Protein AF-A0A5N8UEM6-F1 (afdb_monomer_lite)

Structure (mmCIF, N/CA/C/O backbone):
data_AF-A0A5N8UEM6-F1
#
_entry.id   AF-A0A5N8UEM6-F1
#
loop_
_atom_site.group_PDB
_atom_site.id
_atom_site.type_symbol
_atom_site.label_atom_id
_atom_site.label_alt_id
_atom_site.label_comp_id
_atom_site.label_asym_id
_atom_site.label_entity_id
_atom_site.label_seq_id
_atom_site.pdbx_PDB_ins_code
_atom_site.Cartn_x
_atom_site.Cartn_y
_atom_site.Cartn_z
_atom_site.occupancy
_atom_site.B_iso_or_equiv
_atom_site.auth_seq_id
_atom_site.auth_comp_id
_atom_site.auth_asym_id
_atom_site.auth_atom_id
_atom_site.pdbx_PDB_model_num
ATOM 1 N N . MET A 1 1 ? 21.717 10.944 -40.125 1.00 84.50 1 MET A N 1
ATOM 2 C CA . MET A 1 1 ? 21.099 11.687 -39.001 1.00 84.50 1 MET A CA 1
ATOM 3 C C . MET A 1 1 ? 19.631 11.309 -38.810 1.00 84.50 1 MET A C 1
ATOM 5 O O . MET A 1 1 ? 19.293 10.818 -37.746 1.00 84.50 1 MET A O 1
ATOM 9 N N . THR A 1 2 ? 18.778 11.427 -39.833 1.00 92.94 2 THR A N 1
ATOM 10 C CA . THR A 1 2 ? 17.341 11.076 -39.760 1.00 92.94 2 THR A CA 1
ATOM 11 C C . THR A 1 2 ? 17.064 9.602 -39.431 1.00 92.94 2 THR A C 1
ATOM 13 O O . THR A 1 2 ? 16.241 9.325 -38.567 1.00 92.94 2 THR A O 1
ATOM 16 N N . LEU A 1 3 ? 17.794 8.655 -40.037 1.00 91.62 3 LEU A N 1
ATOM 17 C CA . LEU A 1 3 ? 17.636 7.217 -39.753 1.00 91.62 3 LEU A CA 1
ATOM 18 C C . LEU A 1 3 ? 17.988 6.857 -38.298 1.00 91.62 3 LEU A C 1
ATOM 20 O O . LEU A 1 3 ? 17.285 6.080 -37.663 1.00 91.62 3 LEU A O 1
ATOM 24 N N . ALA A 1 4 ? 19.044 7.469 -37.751 1.00 91.25 4 ALA A N 1
ATOM 25 C CA . ALA A 1 4 ? 19.447 7.265 -36.361 1.00 91.25 4 ALA A CA 1
ATOM 26 C C . ALA A 1 4 ? 18.373 7.772 -35.381 1.00 91.25 4 ALA A C 1
ATOM 28 O O . ALA A 1 4 ? 18.056 7.083 -34.416 1.00 91.25 4 ALA A O 1
ATOM 29 N N . LEU A 1 5 ? 17.752 8.926 -35.665 1.00 91.94 5 LEU A N 1
ATOM 30 C CA . LEU A 1 5 ? 16.630 9.443 -34.870 1.00 91.94 5 LEU A CA 1
ATOM 31 C C . LEU A 1 5 ? 15.415 8.507 -34.913 1.00 91.94 5 LEU A C 1
ATOM 33 O O . LEU A 1 5 ? 14.754 8.306 -33.896 1.00 91.94 5 LEU A O 1
ATOM 37 N N . PHE A 1 6 ? 15.146 7.899 -36.069 1.00 94.69 6 PHE A N 1
ATOM 38 C CA . PHE A 1 6 ? 14.030 6.969 -36.236 1.00 94.69 6 PHE A CA 1
ATOM 39 C C . PHE A 1 6 ? 14.215 5.689 -35.409 1.00 94.69 6 PHE A C 1
ATOM 41 O O . PHE A 1 6 ? 13.284 5.248 -34.737 1.00 94.69 6 PHE A O 1
ATOM 48 N N . ILE A 1 7 ? 15.432 5.135 -35.400 1.00 93.69 7 ILE A N 1
ATOM 49 C CA . ILE A 1 7 ? 15.782 3.945 -34.609 1.00 93.69 7 ILE A CA 1
ATOM 50 C C . ILE A 1 7 ? 15.665 4.234 -33.109 1.00 93.69 7 ILE A C 1
ATOM 52 O O . ILE A 1 7 ? 15.065 3.447 -32.382 1.00 93.69 7 ILE A O 1
ATOM 56 N N . VAL A 1 8 ? 16.181 5.379 -32.649 1.00 94.25 8 VAL A N 1
ATOM 57 C CA . VAL A 1 8 ? 16.065 5.782 -31.238 1.00 94.25 8 VAL A CA 1
ATOM 58 C C . VAL A 1 8 ? 14.597 5.932 -30.838 1.00 94.25 8 VAL A C 1
ATOM 60 O O . VAL A 1 8 ? 14.194 5.410 -29.805 1.00 94.25 8 VAL A O 1
ATOM 63 N N . SER A 1 9 ? 13.774 6.573 -31.673 1.00 92.88 9 SER A N 1
ATOM 64 C CA . SER A 1 9 ? 12.339 6.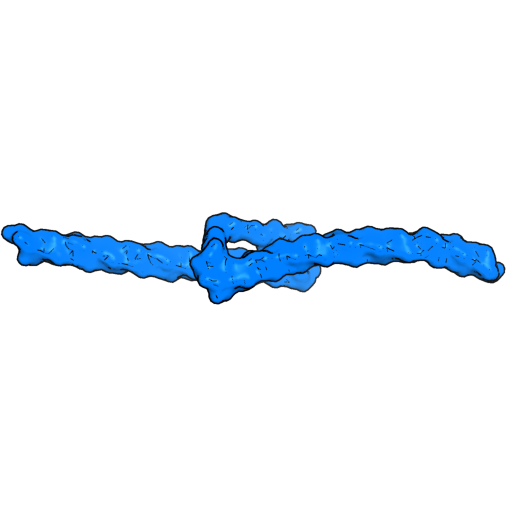735 -31.407 1.00 92.88 9 SER A CA 1
ATOM 65 C C . SER A 1 9 ? 11.621 5.385 -31.266 1.00 92.88 9 SER A C 1
ATOM 67 O O . SER A 1 9 ? 10.890 5.167 -30.300 1.00 92.88 9 SER A O 1
ATOM 69 N N . ILE A 1 10 ? 11.902 4.439 -32.170 1.00 94.81 10 ILE A N 1
ATOM 70 C CA . ILE A 1 10 ? 11.326 3.085 -32.146 1.00 94.81 10 ILE A CA 1
ATOM 71 C C . ILE A 1 10 ? 11.673 2.313 -30.871 1.00 94.81 10 ILE A C 1
ATOM 73 O O . ILE A 1 10 ? 10.897 1.454 -30.472 1.00 94.81 10 ILE A O 1
ATOM 77 N N . ILE A 1 11 ? 12.801 2.606 -30.221 1.00 93.81 11 ILE A N 1
ATOM 78 C CA . ILE A 1 11 ? 13.199 1.946 -28.972 1.00 93.81 11 ILE A CA 1
ATOM 79 C C . ILE A 1 11 ? 12.608 2.677 -27.762 1.00 93.81 11 ILE A C 1
ATOM 81 O O . ILE A 1 11 ? 12.048 2.044 -26.869 1.00 93.81 11 ILE A O 1
ATOM 85 N N . THR A 1 12 ? 12.685 4.009 -27.731 1.00 94.25 12 THR A N 1
ATOM 86 C CA . THR A 1 12 ? 12.245 4.801 -26.575 1.00 94.25 12 THR A CA 1
ATOM 87 C C . THR A 1 12 ? 10.738 4.702 -26.350 1.00 94.25 12 THR A C 1
ATOM 89 O O . THR A 1 12 ? 10.309 4.514 -25.215 1.00 94.25 12 THR A O 1
ATOM 92 N N . PHE A 1 13 ? 9.923 4.762 -27.409 1.00 94.19 13 PHE A N 1
ATOM 93 C CA . PHE A 1 13 ? 8.462 4.689 -27.289 1.00 94.19 13 PHE A CA 1
ATOM 94 C C . PHE A 1 13 ? 7.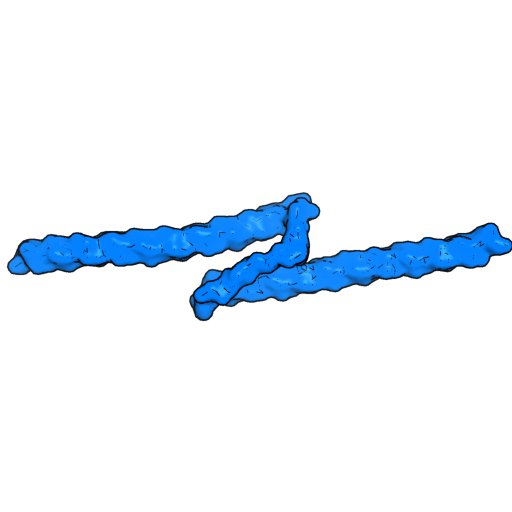953 3.416 -26.585 1.00 94.19 13 PHE A C 1
ATOM 96 O O . PHE A 1 13 ? 7.233 3.548 -25.593 1.00 94.19 13 PHE A O 1
ATOM 103 N N . PRO A 1 14 ? 8.302 2.192 -27.028 1.00 94.25 14 PRO A N 1
ATOM 104 C CA . PRO A 1 14 ? 7.834 0.974 -26.373 1.00 94.25 14 PRO A CA 1
ATOM 105 C C . PRO A 1 14 ? 8.413 0.800 -24.966 1.00 94.25 14 PRO A C 1
ATOM 107 O O . PRO A 1 14 ? 7.694 0.340 -24.082 1.00 94.25 14 PRO A O 1
ATOM 110 N N . VAL A 1 15 ? 9.663 1.212 -24.720 1.00 92.88 15 VAL A N 1
ATOM 111 C CA . VAL A 1 15 ? 10.253 1.169 -23.370 1.00 92.88 15 VAL A CA 1
ATOM 112 C C . VAL A 1 15 ? 9.487 2.087 -22.416 1.00 92.88 15 VAL A C 1
ATOM 114 O O . VAL A 1 15 ? 9.061 1.645 -21.349 1.00 92.88 15 VAL A O 1
ATOM 117 N N . SER A 1 16 ? 9.243 3.340 -22.808 1.00 90.50 16 SER A N 1
ATOM 118 C CA . SER A 1 16 ? 8.442 4.274 -22.011 1.00 90.50 16 SER A CA 1
ATOM 119 C C . SER A 1 16 ? 7.022 3.758 -21.796 1.00 90.50 16 SER A C 1
ATOM 121 O O . SER A 1 16 ? 6.525 3.810 -20.674 1.00 90.50 16 SER A O 1
ATOM 123 N N . PHE A 1 17 ? 6.383 3.211 -22.834 1.00 92.19 17 PHE A N 1
ATOM 124 C CA . PHE A 1 17 ? 5.044 2.635 -22.723 1.00 92.19 17 PH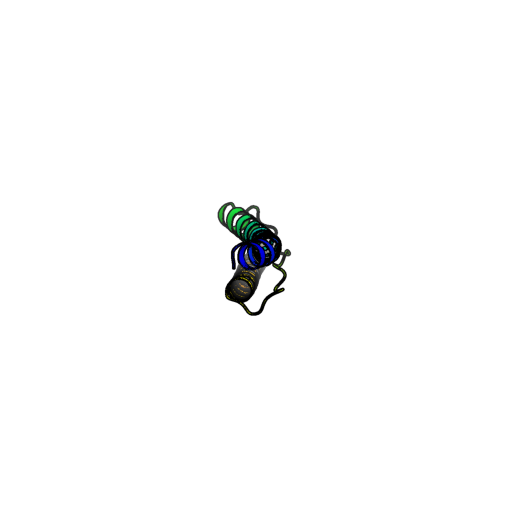E A CA 1
ATOM 125 C C . PHE A 1 17 ? 4.994 1.492 -21.701 1.00 92.19 17 PHE A C 1
ATOM 127 O O . PHE A 1 17 ? 4.095 1.458 -20.862 1.00 92.19 17 PHE A O 1
ATOM 134 N N . PHE A 1 18 ? 5.979 0.591 -21.724 1.00 89.56 18 PHE A N 1
ATOM 135 C CA . PHE A 1 18 ? 6.045 -0.539 -20.800 1.00 89.56 18 PHE A 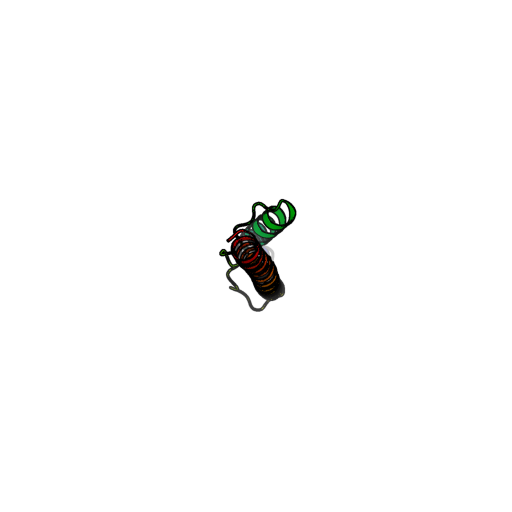CA 1
ATOM 136 C C . PHE A 1 18 ? 6.226 -0.089 -19.343 1.00 89.56 18 PHE A C 1
ATOM 138 O O . PHE A 1 18 ? 5.516 -0.571 -18.459 1.00 89.56 18 PHE A O 1
ATOM 145 N N . ILE A 1 19 ? 7.121 0.876 -19.099 1.00 85.25 19 ILE A N 1
ATOM 146 C CA . ILE A 1 19 ? 7.344 1.453 -17.763 1.00 85.25 19 ILE A CA 1
ATOM 147 C C . ILE A 1 19 ? 6.057 2.106 -17.247 1.00 85.25 19 ILE A C 1
ATOM 149 O O . ILE A 1 19 ? 5.594 1.787 -16.153 1.00 85.25 19 ILE A O 1
ATOM 153 N N . ILE A 1 20 ? 5.444 2.969 -18.062 1.00 84.75 20 ILE A N 1
ATOM 154 C CA . ILE A 1 20 ? 4.219 3.693 -17.712 1.00 84.75 20 ILE A CA 1
ATOM 155 C C . ILE A 1 20 ? 3.085 2.714 -17.377 1.00 84.75 20 ILE A C 1
ATOM 157 O O . ILE A 1 20 ? 2.421 2.858 -16.349 1.00 84.75 20 ILE A O 1
ATOM 161 N N . TYR A 1 21 ? 2.882 1.691 -18.212 1.00 83.56 21 TYR A N 1
ATOM 162 C CA . TYR A 1 21 ? 1.844 0.684 -17.997 1.00 83.56 21 TYR A CA 1
ATOM 163 C C . TYR A 1 21 ? 2.044 -0.083 -16.680 1.00 83.56 21 TYR A C 1
ATOM 165 O O . TYR A 1 21 ? 1.089 -0.284 -15.924 1.00 83.56 21 TYR A O 1
ATOM 173 N N . GLY A 1 22 ? 3.290 -0.454 -16.365 1.00 77.69 22 GLY A N 1
ATOM 174 C CA . GLY A 1 22 ? 3.643 -1.086 -15.095 1.00 77.69 22 GLY A CA 1
ATOM 175 C C . GLY A 1 22 ? 3.283 -0.215 -13.889 1.00 77.69 22 GLY A C 1
ATOM 176 O O . GLY A 1 22 ? 2.632 -0.691 -12.958 1.00 77.69 22 GLY A O 1
ATOM 177 N N . THR A 1 23 ? 3.630 1.072 -13.915 1.00 76.88 23 THR A N 1
ATOM 178 C CA . THR A 1 23 ? 3.328 2.019 -12.830 1.00 76.88 23 THR A CA 1
ATOM 179 C C . THR A 1 23 ? 1.820 2.223 -12.632 1.00 76.88 23 THR A C 1
ATOM 181 O O . THR A 1 23 ? 1.336 2.180 -11.499 1.00 76.88 23 THR A O 1
ATOM 184 N N . PHE A 1 24 ? 1.043 2.371 -13.713 1.00 77.31 24 PHE A N 1
ATOM 185 C CA . PHE A 1 24 ? -0.409 2.587 -13.621 1.00 77.31 24 PHE A CA 1
ATOM 186 C C . PHE A 1 24 ? -1.166 1.417 -12.978 1.00 77.31 24 PHE A C 1
ATOM 188 O O . PHE A 1 24 ? -2.138 1.642 -12.253 1.00 77.31 24 PHE A O 1
ATOM 195 N N . LYS A 1 25 ? -0.709 0.173 -13.176 1.00 75.00 25 LYS A N 1
ATOM 196 C CA . LYS A 1 25 ? -1.318 -1.003 -12.535 1.00 75.00 25 LYS A CA 1
ATOM 197 C C . LYS A 1 25 ? -1.251 -0.927 -11.005 1.00 75.00 25 LYS A C 1
ATOM 199 O O . LYS A 1 25 ? -2.233 -1.232 -10.330 1.00 75.00 25 LYS A O 1
ATOM 204 N N . HIS A 1 26 ? -0.117 -0.490 -10.460 1.00 74.38 26 HIS A N 1
ATOM 205 C CA . HIS A 1 26 ? 0.081 -0.371 -9.013 1.00 74.38 26 HIS A CA 1
ATOM 206 C C . HIS A 1 26 ? -0.786 0.741 -8.412 1.00 74.38 26 HIS A C 1
ATOM 208 O O . HIS A 1 26 ? -1.350 0.578 -7.328 1.00 74.38 26 HIS A O 1
ATOM 214 N N . LEU A 1 27 ? -0.974 1.834 -9.156 1.00 80.12 27 LEU A N 1
ATOM 215 C CA . LEU A 1 27 ? -1.807 2.957 -8.733 1.00 80.12 27 LEU A CA 1
ATOM 216 C C . LEU A 1 27 ? -3.294 2.583 -8.596 1.00 80.12 27 LEU A C 1
ATOM 218 O O . LEU A 1 27 ? -3.961 3.067 -7.683 1.00 80.12 27 LEU A O 1
ATOM 222 N N . SER A 1 28 ? -3.812 1.698 -9.457 1.00 82.25 28 SER A N 1
ATOM 223 C CA . SER A 1 28 ? -5.207 1.238 -9.358 1.00 82.25 28 SER A CA 1
ATOM 224 C C . SER A 1 28 ? -5.468 0.474 -8.059 1.00 82.25 28 SER A C 1
ATOM 226 O O . SER A 1 28 ? -6.458 0.740 -7.390 1.00 82.25 28 SER A O 1
ATOM 228 N N . SER A 1 29 ? -4.559 -0.423 -7.660 1.00 80.88 29 SER A N 1
ATOM 229 C CA . SER A 1 29 ? -4.714 -1.211 -6.426 1.00 80.88 29 SER A CA 1
ATOM 230 C C . SER A 1 29 ? -4.723 -0.322 -5.176 1.00 80.88 29 SER A C 1
ATOM 232 O O . SER A 1 29 ? -5.571 -0.473 -4.297 1.00 80.88 29 SER A O 1
ATOM 234 N N . LEU A 1 30 ? -3.822 0.669 -5.137 1.00 84.50 30 LEU A N 1
ATOM 235 C CA . LEU A 1 30 ? -3.790 1.715 -4.108 1.00 84.50 30 LEU A CA 1
ATOM 236 C C . LEU A 1 30 ? -5.122 2.469 -4.025 1.00 84.50 30 LEU A C 1
ATOM 238 O O . LEU A 1 30 ? -5.688 2.619 -2.941 1.00 84.50 30 LEU A O 1
ATOM 242 N N . ARG A 1 31 ? -5.637 2.916 -5.176 1.00 84.94 31 ARG A N 1
ATOM 243 C CA . ARG A 1 31 ? -6.915 3.628 -5.266 1.00 84.94 31 ARG A CA 1
ATOM 244 C C . ARG A 1 31 ? -8.066 2.787 -4.723 1.00 84.94 31 ARG A C 1
ATOM 246 O O . ARG A 1 31 ? -8.867 3.308 -3.954 1.00 84.94 31 ARG A O 1
ATOM 253 N N . ASP A 1 32 ? -8.150 1.519 -5.106 1.00 85.62 32 ASP A N 1
ATOM 254 C CA . ASP A 1 32 ? -9.278 0.661 -4.742 1.00 85.62 32 ASP A CA 1
ATOM 255 C C . ASP A 1 32 ? -9.344 0.417 -3.229 1.00 85.62 32 ASP A C 1
ATOM 257 O O . ASP A 1 32 ? -10.422 0.497 -2.641 1.00 85.62 32 ASP A O 1
ATOM 261 N N . ILE A 1 33 ? -8.195 0.216 -2.573 1.00 84.88 33 ILE A N 1
ATOM 262 C CA . ILE A 1 33 ? -8.144 0.064 -1.112 1.00 84.88 33 ILE A CA 1
ATOM 263 C C . ILE A 1 33 ? -8.527 1.362 -0.403 1.00 84.88 33 ILE A C 1
ATOM 265 O O . ILE A 1 33 ? -9.324 1.327 0.530 1.00 84.88 33 ILE A O 1
ATOM 269 N N . ILE A 1 34 ? -8.015 2.511 -0.849 1.00 86.81 34 ILE A N 1
ATOM 270 C CA . ILE A 1 34 ? -8.366 3.808 -0.249 1.00 86.81 34 ILE A CA 1
ATOM 271 C C . ILE A 1 34 ? -9.867 4.085 -0.386 1.00 86.81 34 ILE A C 1
ATOM 273 O O . ILE A 1 34 ? -10.509 4.517 0.572 1.00 86.81 34 ILE A O 1
ATOM 277 N N . VAL A 1 35 ? -10.443 3.816 -1.561 1.00 87.69 35 VAL A N 1
ATOM 278 C CA . VAL A 1 35 ? -11.883 3.978 -1.789 1.00 87.69 35 VAL A CA 1
ATOM 279 C C . VAL A 1 35 ? -12.680 3.045 -0.879 1.00 87.69 35 VAL A C 1
ATOM 281 O O . VAL A 1 35 ? -13.620 3.518 -0.242 1.00 87.69 35 VAL A O 1
ATOM 284 N N . GLY A 1 36 ? -12.289 1.774 -0.754 1.00 86.19 36 GLY A N 1
ATOM 285 C CA . GLY A 1 36 ? -12.946 0.844 0.167 1.00 86.19 36 GLY A CA 1
ATOM 286 C C . GLY A 1 36 ? -12.860 1.298 1.629 1.00 86.19 36 GLY A C 1
ATOM 287 O O . GLY A 1 36 ? -13.845 1.286 2.364 1.00 86.19 36 GLY A O 1
ATOM 288 N N . LEU A 1 37 ? -11.694 1.797 2.055 1.00 86.69 37 LEU A N 1
ATOM 289 C CA . LEU A 1 37 ? -11.505 2.311 3.414 1.00 86.69 37 LEU A CA 1
ATOM 290 C C . LEU A 1 37 ? -12.426 3.505 3.678 1.00 86.69 37 LEU A C 1
ATOM 292 O O . LEU A 1 37 ? -13.080 3.554 4.715 1.00 86.69 37 LEU A O 1
ATOM 296 N N . SER A 1 38 ? -12.535 4.434 2.724 1.00 86.06 38 SER A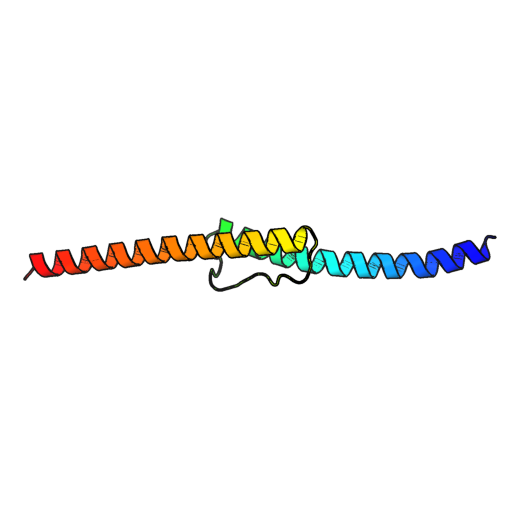 N 1
ATOM 297 C CA . SER A 1 38 ? -13.419 5.602 2.854 1.00 86.06 38 SER A CA 1
ATOM 298 C C . SER A 1 38 ? -14.910 5.257 2.891 1.00 86.06 38 SER A C 1
ATOM 300 O O . SER A 1 38 ? -15.701 6.016 3.445 1.00 86.06 38 SER A O 1
ATOM 302 N N . ARG A 1 39 ? -15.301 4.124 2.299 1.00 88.00 39 ARG A N 1
ATOM 303 C CA . ARG A 1 39 ? -16.685 3.639 2.284 1.00 88.00 39 ARG A CA 1
ATOM 304 C C . ARG A 1 39 ? -17.017 2.764 3.492 1.00 88.00 39 ARG A C 1
ATOM 306 O O . ARG A 1 39 ? -18.194 2.576 3.783 1.00 88.00 39 ARG A O 1
ATOM 313 N N . GLY A 1 40 ? -16.000 2.260 4.193 1.00 83.62 40 GLY A N 1
ATOM 314 C CA . GLY A 1 40 ? -16.151 1.354 5.331 1.00 83.62 40 GLY A CA 1
ATOM 315 C C . GLY A 1 40 ? -16.399 -0.109 4.942 1.00 83.62 40 GLY A C 1
ATOM 316 O O . GLY A 1 40 ? -16.669 -0.921 5.818 1.00 83.62 40 GLY A O 1
ATOM 317 N N . ASP A 1 41 ? -16.296 -0.454 3.655 1.00 83.69 41 ASP A N 1
ATOM 318 C CA . ASP A 1 41 ? -16.441 -1.814 3.112 1.00 83.69 41 ASP A CA 1
ATOM 319 C C . ASP A 1 41 ? -15.088 -2.472 2.781 1.00 83.69 41 ASP A C 1
ATOM 321 O O . ASP A 1 41 ? -15.035 -3.563 2.212 1.00 83.69 41 ASP A O 1
ATOM 325 N N . ALA A 1 42 ? -13.977 -1.826 3.144 1.00 82.62 42 ALA A N 1
ATOM 326 C CA . ALA A 1 42 ? -12.651 -2.398 2.966 1.00 82.62 42 ALA A CA 1
ATOM 327 C C . ALA A 1 42 ? -12.426 -3.625 3.852 1.00 82.62 42 ALA A C 1
ATOM 329 O O . ALA A 1 42 ? -12.526 -3.574 5.079 1.00 82.62 42 ALA A O 1
ATOM 330 N N . ASP A 1 43 ? -11.973 -4.699 3.211 1.00 85.69 43 ASP A N 1
ATOM 331 C CA . ASP A 1 43 ? -11.368 -5.830 3.895 1.00 85.69 43 ASP A CA 1
ATOM 332 C C . ASP A 1 43 ? -10.024 -5.408 4.505 1.00 85.69 43 ASP A C 1
ATOM 334 O O . ASP A 1 43 ? -8.997 -5.312 3.823 1.00 85.69 43 ASP A O 1
ATOM 338 N N . LEU A 1 44 ? -10.037 -5.168 5.817 1.00 88.31 44 LEU A N 1
ATOM 339 C CA . LEU A 1 44 ? -8.854 -4.775 6.574 1.00 88.31 44 LEU A CA 1
ATOM 340 C C . LEU A 1 44 ? -7.804 -5.887 6.659 1.00 88.31 44 LEU A C 1
ATOM 342 O O . LEU A 1 44 ? -6.713 -5.616 7.143 1.00 88.31 44 LEU A O 1
ATOM 346 N N . THR A 1 45 ? -8.079 -7.125 6.236 1.00 87.38 45 THR A N 1
ATOM 347 C CA . THR A 1 45 ? -7.080 -8.209 6.207 1.00 87.38 45 THR A CA 1
ATOM 348 C C . THR A 1 45 ? -6.193 -8.151 4.966 1.00 87.38 45 THR A C 1
ATOM 350 O O . THR A 1 45 ? -5.067 -8.652 4.983 1.00 87.38 45 THR A O 1
ATOM 353 N N . ARG A 1 46 ? -6.648 -7.470 3.907 1.00 84.12 46 ARG A N 1
ATOM 354 C CA . ARG A 1 46 ? -5.875 -7.298 2.680 1.00 84.12 46 ARG A CA 1
ATOM 355 C C . ARG A 1 46 ? -4.706 -6.335 2.904 1.00 84.12 46 ARG A C 1
ATOM 357 O O . ARG A 1 46 ? -4.789 -5.380 3.680 1.00 84.12 46 ARG A O 1
ATOM 364 N N . ARG A 1 47 ? -3.595 -6.581 2.210 1.00 87.69 47 ARG A N 1
ATOM 365 C CA . ARG A 1 47 ? -2.409 -5.715 2.197 1.00 87.69 47 ARG A CA 1
ATOM 366 C C . ARG A 1 47 ? -2.047 -5.336 0.769 1.00 87.69 47 ARG A C 1
ATOM 368 O O . ARG A 1 47 ? -2.326 -6.087 -0.164 1.00 87.69 47 ARG A O 1
ATOM 375 N N . LEU A 1 48 ? -1.446 -4.161 0.612 1.00 87.25 48 LEU A N 1
ATOM 376 C CA . LEU A 1 48 ? -0.799 -3.761 -0.631 1.00 87.25 48 LEU A CA 1
ATOM 377 C C . LEU A 1 48 ? 0.586 -4.388 -0.693 1.00 87.25 48 LEU A C 1
ATOM 379 O O . LEU A 1 48 ? 1.370 -4.267 0.250 1.00 87.25 48 LEU A O 1
ATOM 383 N N . ASP A 1 49 ? 0.898 -5.004 -1.823 1.00 83.00 49 ASP A N 1
ATOM 384 C CA . ASP A 1 49 ? 2.238 -5.492 -2.096 1.00 83.00 49 ASP A CA 1
ATOM 385 C C . ASP A 1 49 ? 3.207 -4.322 -2.319 1.00 83.00 49 ASP A C 1
ATOM 387 O O . ASP A 1 49 ? 2.979 -3.435 -3.148 1.00 83.00 49 ASP A O 1
ATOM 391 N N . VAL A 1 50 ? 4.318 -4.327 -1.583 1.00 84.50 50 VAL A N 1
ATOM 392 C CA . VAL A 1 50 ? 5.364 -3.301 -1.678 1.00 84.50 50 VAL A CA 1
ATOM 393 C C . VAL A 1 50 ? 6.426 -3.774 -2.674 1.00 84.50 50 VAL A C 1
ATOM 395 O O . VAL A 1 50 ? 7.447 -4.339 -2.295 1.00 84.50 50 VAL A O 1
ATOM 398 N N . TYR A 1 51 ? 6.160 -3.588 -3.970 1.00 75.12 51 TYR A N 1
ATOM 399 C CA . TYR A 1 51 ? 7.045 -4.060 -5.050 1.00 75.12 51 TYR A CA 1
ATOM 400 C C . TYR A 1 51 ? 8.179 -3.100 -5.425 1.00 75.12 51 TYR A C 1
ATOM 402 O O . TYR A 1 51 ? 9.096 -3.492 -6.145 1.00 75.12 51 TYR A O 1
ATOM 410 N N . SER A 1 52 ? 8.122 -1.845 -4.976 1.00 76.69 52 SER A N 1
ATOM 411 C CA . SER A 1 52 ? 9.081 -0.809 -5.361 1.00 76.69 52 SER A CA 1
ATOM 412 C C . SER A 1 52 ? 9.650 -0.094 -4.140 1.00 76.69 52 SER A C 1
ATOM 414 O O . SER A 1 52 ? 9.006 -0.024 -3.098 1.00 76.69 52 SER A O 1
ATOM 416 N N . GLN A 1 53 ? 10.865 0.440 -4.267 1.00 81.38 53 GLN A N 1
ATOM 417 C CA . GLN A 1 53 ? 11.475 1.333 -3.269 1.00 81.38 53 GLN A CA 1
ATOM 418 C C . GLN A 1 53 ? 11.224 2.819 -3.587 1.00 81.38 53 GLN A C 1
ATOM 420 O O . GLN A 1 53 ? 11.728 3.706 -2.894 1.00 81.38 53 GLN A O 1
ATOM 425 N N . ASP A 1 54 ? 10.457 3.093 -4.645 1.00 84.19 54 ASP A N 1
ATOM 426 C CA . ASP A 1 54 ? 10.003 4.434 -4.997 1.00 84.19 54 ASP A CA 1
ATOM 427 C C . ASP A 1 54 ? 8.873 4.930 -4.078 1.00 84.19 54 ASP A C 1
ATOM 429 O O . ASP A 1 54 ? 8.471 4.288 -3.100 1.00 84.19 54 ASP A O 1
ATOM 433 N N . ASP A 1 55 ? 8.359 6.116 -4.388 1.00 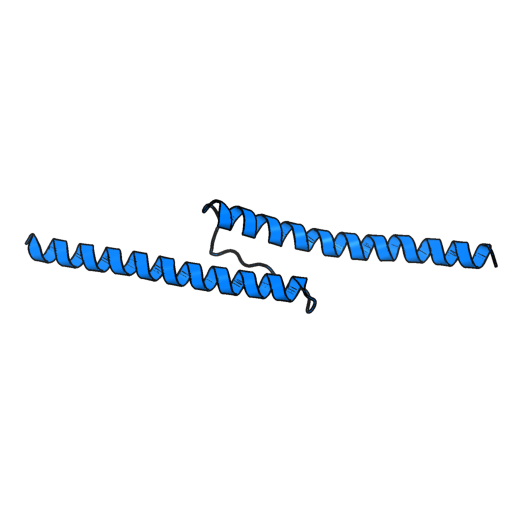84.44 55 ASP A N 1
ATOM 434 C CA . ASP A 1 55 ? 7.328 6.756 -3.583 1.00 84.44 55 ASP A CA 1
ATOM 435 C C . ASP A 1 55 ? 6.009 5.968 -3.563 1.00 84.44 55 ASP A C 1
ATOM 437 O O . ASP A 1 55 ? 5.316 5.995 -2.547 1.00 84.44 55 ASP A O 1
ATOM 441 N N . LEU A 1 56 ? 5.684 5.187 -4.602 1.00 85.38 56 LEU A N 1
ATOM 442 C CA . LEU A 1 56 ? 4.494 4.326 -4.588 1.00 85.38 56 LEU A CA 1
ATOM 443 C C . LEU A 1 56 ? 4.656 3.174 -3.598 1.00 85.38 56 LEU A C 1
ATOM 445 O O . LEU A 1 56 ? 3.715 2.852 -2.872 1.00 85.38 56 LEU A O 1
ATOM 449 N N . GLY A 1 57 ? 5.853 2.592 -3.524 1.00 87.62 57 GLY A N 1
ATOM 450 C CA . GLY A 1 57 ? 6.177 1.585 -2.518 1.00 87.62 57 GLY A CA 1
ATOM 451 C C . GLY A 1 57 ? 6.078 2.116 -1.089 1.00 87.62 57 GLY A C 1
ATOM 452 O O . GLY A 1 57 ? 5.483 1.473 -0.222 1.00 87.62 57 GLY A O 1
ATOM 453 N N . LYS A 1 58 ? 6.583 3.332 -0.845 1.00 90.69 58 LYS A N 1
ATOM 454 C CA . LYS A 1 58 ? 6.460 3.995 0.465 1.00 90.69 58 LYS A CA 1
ATOM 455 C C . LYS A 1 58 ? 5.002 4.269 0.837 1.00 90.69 58 LYS A C 1
ATOM 457 O O . LYS A 1 58 ? 4.621 4.037 1.984 1.00 90.69 58 LYS A O 1
ATOM 462 N N . ILE A 1 59 ? 4.177 4.717 -0.115 1.00 89.50 59 ILE A N 1
ATOM 463 C CA . ILE A 1 59 ? 2.739 4.934 0.112 1.00 89.50 59 ILE A CA 1
ATOM 464 C C . ILE A 1 59 ? 2.045 3.606 0.437 1.00 89.50 59 ILE A C 1
ATOM 466 O O . ILE A 1 59 ? 1.285 3.545 1.401 1.00 89.50 59 ILE A O 1
ATOM 470 N N . ALA A 1 60 ? 2.332 2.534 -0.310 1.00 90.19 60 ALA A N 1
ATOM 471 C CA . ALA A 1 60 ? 1.787 1.204 -0.032 1.00 90.19 60 ALA A CA 1
ATOM 472 C C . ALA A 1 60 ? 2.143 0.724 1.388 1.00 90.19 60 ALA A C 1
ATOM 474 O O . ALA A 1 60 ? 1.271 0.244 2.114 1.00 90.19 60 ALA A O 1
ATOM 475 N N . GLY A 1 61 ? 3.392 0.936 1.818 1.00 92.88 61 GLY A N 1
ATOM 476 C CA . GLY A 1 61 ? 3.823 0.680 3.193 1.00 92.88 61 GLY A CA 1
ATOM 477 C C . GLY A 1 61 ? 3.040 1.496 4.228 1.00 92.88 61 GLY A C 1
ATOM 478 O O . GLY A 1 61 ? 2.527 0.932 5.191 1.00 92.88 61 GLY A O 1
ATOM 479 N N . GLY A 1 62 ? 2.877 2.804 4.007 1.00 92.25 62 GLY A N 1
ATOM 480 C CA . GLY A 1 62 ? 2.109 3.680 4.898 1.00 92.25 62 GLY A CA 1
ATOM 481 C C . GLY A 1 62 ? 0.632 3.285 5.024 1.00 92.25 62 GLY A C 1
ATOM 482 O O . GLY A 1 62 ? 0.088 3.282 6.128 1.00 92.25 62 GLY A O 1
ATOM 483 N N . ILE A 1 63 ? -0.004 2.886 3.918 1.00 91.06 63 ILE A N 1
ATOM 484 C CA . ILE A 1 63 ? -1.380 2.367 3.912 1.00 91.06 63 ILE A CA 1
ATOM 485 C C . ILE A 1 63 ? -1.474 1.073 4.726 1.00 91.06 63 ILE A C 1
ATOM 487 O O . ILE A 1 63 ? -2.390 0.931 5.532 1.00 91.06 63 ILE A O 1
ATOM 491 N N . ASN A 1 64 ? -0.526 0.145 4.565 1.00 92.94 64 ASN A N 1
ATOM 492 C CA . ASN A 1 64 ? -0.512 -1.097 5.341 1.00 92.94 64 ASN A CA 1
ATOM 493 C C . ASN A 1 64 ? -0.427 -0.822 6.853 1.00 92.94 64 ASN A C 1
ATOM 495 O O . ASN A 1 64 ? -1.194 -1.411 7.615 1.00 92.94 64 ASN A O 1
ATOM 499 N N . SER A 1 65 ? 0.435 0.107 7.281 1.00 94.44 65 SER A N 1
ATOM 500 C CA . SER A 1 65 ? 0.535 0.516 8.691 1.00 94.44 65 SER A CA 1
ATOM 501 C C . SER A 1 65 ? -0.742 1.190 9.198 1.00 94.44 65 SER A C 1
ATOM 503 O O . SER A 1 65 ? -1.163 0.967 10.332 1.00 94.44 65 SER A O 1
ATOM 505 N N . PHE A 1 66 ? -1.391 2.002 8.360 1.00 92.19 66 PHE A N 1
ATOM 506 C CA . PHE A 1 66 ? -2.676 2.611 8.696 1.00 92.19 66 PHE A CA 1
ATOM 507 C C . PHE A 1 66 ? -3.772 1.555 8.905 1.00 92.19 66 PHE A C 1
ATOM 509 O O . PHE A 1 66 ? -4.486 1.606 9.907 1.00 92.19 66 PHE A O 1
ATOM 516 N N . ILE A 1 67 ? -3.864 0.565 8.010 1.00 93.00 67 ILE A N 1
ATOM 517 C CA . ILE A 1 67 ? -4.805 -0.558 8.134 1.00 93.00 67 ILE A CA 1
ATOM 518 C C . ILE A 1 67 ? -4.537 -1.353 9.417 1.00 93.00 67 ILE A C 1
ATOM 520 O O . ILE A 1 67 ? -5.479 -1.686 10.130 1.00 93.00 67 ILE A O 1
ATOM 524 N N . GLU A 1 68 ? -3.273 -1.626 9.748 1.00 94.94 68 GLU A N 1
ATOM 525 C CA . GLU A 1 68 ? -2.912 -2.310 10.996 1.00 94.94 68 GLU A CA 1
ATOM 526 C C . GLU A 1 68 ? -3.410 -1.544 12.231 1.00 94.94 68 GLU A C 1
ATOM 528 O O . GLU A 1 68 ? -3.968 -2.137 13.155 1.00 94.94 68 GLU A O 1
ATOM 533 N N . ASN A 1 69 ? -3.258 -0.218 12.243 1.00 94.62 69 ASN A N 1
ATOM 534 C CA . ASN A 1 69 ? -3.748 0.605 13.342 1.00 94.62 69 ASN A CA 1
ATOM 535 C C . ASN A 1 69 ? -5.282 0.579 13.445 1.00 94.62 69 ASN A C 1
ATOM 537 O O . ASN A 1 69 ? -5.822 0.465 14.542 1.00 94.62 69 ASN A O 1
ATOM 541 N N . LEU A 1 70 ? -5.990 0.621 12.310 1.00 92.69 70 LEU A N 1
ATOM 542 C CA . LEU A 1 70 ? -7.449 0.471 12.293 1.00 92.69 70 LEU A CA 1
ATOM 543 C C . LEU A 1 70 ? -7.895 -0.886 12.844 1.00 92.69 70 LEU A C 1
ATOM 545 O O . LEU A 1 70 ? -8.851 -0.946 13.612 1.00 92.69 70 LEU A O 1
ATOM 549 N N . GLN A 1 71 ? -7.198 -1.968 12.492 1.00 92.88 71 GLN A N 1
ATOM 550 C CA . GLN A 1 71 ? -7.499 -3.293 13.033 1.00 92.88 71 GLN A CA 1
ATOM 551 C C . GLN A 1 71 ? -7.338 -3.344 14.554 1.00 92.88 71 GLN A C 1
ATOM 553 O O . GLN A 1 71 ? -8.197 -3.913 15.222 1.00 92.88 71 GLN A O 1
ATOM 558 N N . LYS A 1 72 ? -6.285 -2.726 15.107 1.00 94.38 72 LYS A N 1
ATOM 559 C CA . LYS A 1 72 ? -6.082 -2.637 16.564 1.00 94.38 72 LYS A CA 1
ATOM 560 C C . LYS A 1 72 ? -7.238 -1.909 17.242 1.00 94.38 72 LYS A C 1
ATOM 562 O O . LYS A 1 72 ? -7.851 -2.464 18.142 1.00 94.38 72 LYS A O 1
ATOM 567 N N . ILE A 1 73 ? -7.613 -0.737 16.726 1.00 93.56 73 ILE A N 1
ATOM 568 C CA . ILE A 1 73 ? -8.745 0.037 17.256 1.00 93.56 73 ILE A CA 1
ATOM 569 C C . ILE A 1 73 ? -10.040 -0.794 17.232 1.00 93.56 73 ILE A C 1
ATOM 571 O O . ILE A 1 73 ? -10.785 -0.806 18.207 1.00 93.56 73 ILE A O 1
ATOM 575 N N . MET A 1 74 ? -10.312 -1.520 16.143 1.00 91.06 74 MET A N 1
ATOM 576 C CA . MET A 1 74 ? -11.508 -2.367 16.040 1.00 91.06 74 MET A CA 1
ATOM 577 C C . MET A 1 74 ? -11.493 -3.543 17.027 1.00 91.06 74 MET A C 1
ATOM 579 O O . MET A 1 74 ? -12.533 -3.879 17.597 1.00 91.06 74 MET A O 1
ATOM 583 N N . LEU A 1 75 ? -10.328 -4.158 17.252 1.00 91.12 75 LEU A N 1
ATOM 584 C CA . LEU A 1 75 ? -10.162 -5.211 18.255 1.00 91.12 75 LEU A CA 1
ATOM 585 C C . LEU A 1 75 ? -10.404 -4.677 19.670 1.00 91.12 75 LEU A C 1
ATOM 587 O O . LEU A 1 75 ? -11.147 -5.304 20.423 1.00 91.12 75 LEU A O 1
ATOM 591 N N . ASP A 1 76 ? -9.861 -3.506 19.999 1.00 91.75 76 ASP A N 1
ATOM 592 C CA . ASP A 1 76 ? -10.037 -2.868 21.307 1.00 91.75 76 ASP A CA 1
ATOM 593 C C . ASP A 1 76 ? -11.514 -2.535 21.576 1.00 91.75 76 ASP A C 1
ATOM 595 O O . ASP A 1 76 ? -12.035 -2.789 22.667 1.00 91.75 76 ASP A O 1
ATOM 599 N N . VAL A 1 77 ? -12.232 -2.034 20.563 1.00 91.00 77 VAL A N 1
ATOM 600 C CA . VAL A 1 77 ? -13.684 -1.793 20.643 1.00 91.00 77 VAL A CA 1
ATOM 601 C C . VAL A 1 77 ? -14.447 -3.104 20.861 1.00 91.00 77 VAL A C 1
ATOM 603 O O . VAL A 1 77 ? -15.341 -3.168 21.707 1.00 91.00 77 VAL A O 1
ATOM 606 N N . SER A 1 78 ? -14.085 -4.173 20.144 1.00 87.94 78 SER A N 1
ATOM 607 C CA . SER A 1 78 ? -14.713 -5.488 20.316 1.00 87.94 78 SER A CA 1
ATOM 608 C C . SER A 1 78 ? -14.476 -6.066 21.713 1.00 87.94 78 SER A C 1
ATOM 610 O O . SER A 1 78 ? -15.399 -6.628 22.300 1.00 87.94 78 SER A O 1
ATOM 612 N N . GLN A 1 79 ? -13.262 -5.939 22.251 1.00 87.94 79 GLN A N 1
ATOM 613 C CA . GLN A 1 79 ? -12.924 -6.405 23.599 1.00 87.94 79 GLN A CA 1
ATOM 614 C C . GLN A 1 79 ? -13.654 -5.597 24.670 1.00 87.94 79 GLN A C 1
ATOM 616 O O . GLN A 1 79 ? -14.190 -6.173 25.613 1.00 87.94 79 GLN A O 1
ATOM 621 N N . SER A 1 80 ? -13.747 -4.278 24.492 1.00 85.00 80 SER A N 1
ATOM 622 C CA . SER A 1 80 ? -14.491 -3.407 25.406 1.00 85.00 80 SER A CA 1
ATOM 623 C C . SER A 1 80 ? -15.970 -3.804 25.472 1.00 85.00 80 SER A C 1
ATOM 625 O O . SER A 1 80 ? -16.528 -3.938 26.559 1.00 85.00 80 SER A O 1
ATOM 627 N N . ASN A 1 81 ? -16.592 -4.097 24.325 1.00 81.31 81 ASN A N 1
ATOM 628 C CA . ASN A 1 81 ? -17.968 -4.600 24.283 1.00 81.31 81 ASN A CA 1
ATOM 629 C C . ASN A 1 81 ? -18.129 -5.967 24.966 1.00 81.31 81 ASN A C 1
ATOM 631 O O . ASN A 1 81 ? -19.147 -6.205 25.609 1.00 81.31 81 ASN A O 1
ATOM 635 N N . GLN A 1 82 ? -17.150 -6.869 24.849 1.00 78.94 82 GLN A N 1
ATOM 636 C CA . GLN A 1 82 ? -17.183 -8.156 25.554 1.00 78.94 82 GLN A CA 1
ATOM 637 C C . GLN A 1 82 ? -17.073 -7.981 27.072 1.00 78.94 82 GLN A C 1
ATOM 639 O O . GLN A 1 82 ? -17.807 -8.640 27.803 1.00 78.94 82 GLN A O 1
ATOM 644 N N . GLY A 1 83 ? -16.214 -7.070 27.540 1.00 76.25 83 GLY A N 1
ATOM 645 C CA . GLY A 1 83 ? -16.099 -6.734 28.961 1.00 76.25 83 GLY A CA 1
ATOM 646 C C . GLY A 1 83 ? -17.419 -6.230 29.548 1.00 76.25 83 GLY A C 1
ATOM 647 O O . GLY A 1 83 ? -17.854 -6.729 30.580 1.00 76.25 83 GLY A O 1
ATOM 648 N N . ILE A 1 84 ? -18.106 -5.330 28.834 1.00 78.94 84 ILE A N 1
ATOM 649 C CA . ILE A 1 84 ? -19.425 -4.813 29.241 1.00 78.94 84 ILE A CA 1
ATOM 650 C C . ILE A 1 84 ? -20.467 -5.942 29.337 1.00 78.94 84 ILE A C 1
ATOM 652 O O . ILE A 1 84 ? -21.260 -5.973 30.273 1.00 78.94 84 ILE A O 1
ATOM 656 N N . GLN A 1 85 ? -20.471 -6.890 28.395 1.00 73.19 85 GLN A N 1
ATOM 657 C CA . GLN A 1 85 ? -21.424 -8.009 28.413 1.00 73.19 85 GLN A CA 1
ATOM 658 C C . GLN A 1 85 ? -21.187 -8.980 29.578 1.00 73.19 85 GLN A C 1
ATOM 660 O O . GLN A 1 85 ? -22.145 -9.542 30.106 1.00 73.19 85 GLN A O 1
ATOM 665 N N . LEU A 1 86 ? -19.930 -9.181 29.985 1.00 75.44 86 LEU A N 1
ATOM 666 C CA . LEU A 1 86 ? -19.601 -10.000 31.155 1.00 75.44 86 LEU A CA 1
ATOM 667 C C . LEU A 1 86 ? -20.090 -9.335 32.448 1.00 75.44 86 LEU A C 1
ATOM 669 O O . LEU A 1 86 ? -20.729 -9.998 33.259 1.00 75.44 86 LEU A O 1
ATOM 673 N N . GLU A 1 87 ? -19.873 -8.026 32.595 1.00 74.88 87 GLU A N 1
ATOM 674 C CA . GLU A 1 87 ? -20.311 -7.255 33.767 1.00 74.88 87 GLU A CA 1
ATOM 675 C C . GLU A 1 87 ? -21.846 -7.204 33.894 1.00 74.88 87 GLU A C 1
ATOM 677 O O . GLU A 1 87 ? -22.389 -7.368 34.984 1.00 74.88 87 GLU A O 1
ATOM 682 N N . ILE A 1 88 ? -22.576 -7.057 32.781 1.00 79.56 88 ILE A N 1
ATOM 683 C CA . ILE A 1 88 ? -24.051 -7.090 32.785 1.00 79.56 88 ILE A CA 1
ATOM 684 C C . ILE A 1 88 ? -24.589 -8.461 33.223 1.00 79.56 88 ILE A C 1
ATOM 686 O O . ILE A 1 88 ? -25.577 -8.521 33.959 1.00 79.56 88 ILE A O 1
ATOM 690 N N . ASN A 1 89 ? -23.958 -9.556 32.790 1.00 78.62 89 ASN A N 1
ATOM 691 C CA . ASN A 1 89 ? -24.384 -10.900 33.179 1.00 78.62 89 ASN A CA 1
ATOM 692 C C . ASN A 1 89 ? -24.160 -11.166 34.676 1.00 78.62 89 ASN A C 1
ATOM 694 O O . ASN A 1 89 ? -25.031 -11.759 35.301 1.00 78.62 89 ASN A O 1
ATOM 698 N N . GLU A 1 90 ? -23.063 -10.679 35.267 1.00 76.62 90 GLU A N 1
ATOM 699 C CA . GLU A 1 90 ? -22.817 -10.806 36.716 1.00 76.62 90 GLU A CA 1
ATOM 700 C C . GLU A 1 90 ? -23.796 -9.995 37.580 1.00 76.62 90 GLU A C 1
ATOM 702 O O . GLU A 1 90 ? -24.054 -10.370 38.716 1.00 76.62 90 GLU A O 1
ATOM 707 N N . LEU A 1 91 ? -24.355 -8.895 37.064 1.00 78.50 91 LEU A N 1
ATOM 708 C CA . LEU A 1 91 ? -25.357 -8.090 37.781 1.00 78.50 91 LEU A CA 1
ATOM 709 C C . LEU A 1 91 ? -26.788 -8.643 37.672 1.00 78.50 91 LEU A C 1
ATOM 711 O O . LEU A 1 91 ? -27.678 -8.163 38.378 1.00 78.50 91 LEU A O 1
ATOM 715 N N . THR A 1 92 ? -27.029 -9.578 36.747 1.00 68.88 92 THR A N 1
ATOM 716 C CA . THR A 1 92 ? -28.366 -10.124 36.453 1.00 68.88 92 THR A CA 1
ATOM 717 C C . THR A 1 92 ? -28.580 -11.527 37.047 1.00 68.88 92 THR A C 1
ATOM 719 O O . THR A 1 92 ? -29.731 -11.958 37.145 1.00 68.88 92 THR A O 1
ATOM 722 N N . GLU A 1 93 ? -27.515 -12.217 37.475 1.00 53.81 93 GLU A N 1
ATOM 723 C CA . GLU A 1 93 ? -27.584 -13.384 38.381 1.00 53.81 93 GLU A CA 1
ATOM 724 C C . GLU A 1 93 ? -27.564 -12.970 39.861 1.00 53.81 93 GLU A C 1
ATOM 726 O O . GLU A 1 93 ? -28.263 -13.642 40.657 1.00 53.81 93 GLU A O 1
#

Secondary structure (DSSP, 8-state):
-HHHHHHHHHHHHHHHHHHHHHHHHHHHHHHHHHHHHHHT---TT-------SSHHHHHHHHHHHHHHHHHHHHHHHHHHHHHHHHHHHHHH-

pLDDT: mean 86.01, std 7.16, range [53.81, 94.94]

Radius of gyration: 24.08 Å; chains: 1; bounding box: 50×25×78 Å

Sequence (93 aa):
MTLALFIVSIITFPVSFFIIYGTFKHLSSLRDIIVGLSRGDADLTRRLDVYSQDDLGKIAGGINSFIENLQKIMLDVSQSNQGIQLEINELTE

Foldseek 3Di:
DVVVVVVVCVVVVVVVVVVVVVVVVLVVVLVVQVVCVVVVNHDLVDARDQPDPDPSSVSSVVVNVVSVVVVVVVVVVVVVVVVVVVVVVVVVD